Protein AF-A0A3D3JLW1-F1 (afdb_monomer)

Solvent-accessible surface area (backbone atoms only — not comparable to full-atom values): 7496 Å² total; per-residue (Å²): 138,84,84,80,80,82,80,83,79,79,79,77,78,74,77,75,88,73,83,72,81,76,58,65,74,82,53,28,62,94,91,49,46,60,59,39,38,61,70,62,49,41,71,78,53,67,90,48,49,81,45,74,49,92,92,42,66,29,37,40,38,34,83,48,55,86,48,44,47,26,37,38,40,31,26,52,82,57,18,30,77,46,75,49,75,44,66,58,61,86,88,60,61,95,71,79,88,50,71,66,58,50,48,55,51,50,51,51,48,41,60,74,76,64,61,74,87,127

Sequence (118 aa):
MTKKLCILITSMALVNIGGAEEPEILKGYGKTQWGQPLAEVQEILPGGKVEGQEGSPQVYLLEGSEPMVGAKCYFIYDQLFKVSVDFQLPNRPEDGPDPEGYRVIQEKINEKYFKTKE

Mean predicted aligned error: 12.7 Å

Structure (mmCIF, N/CA/C/O backbone):
data_AF-A0A3D3JLW1-F1
#
_entry.id   AF-A0A3D3JLW1-F1
#
loop_
_atom_site.group_PDB
_atom_site.id
_atom_site.type_symbol
_atom_site.label_atom_id
_atom_site.label_alt_id
_atom_site.label_comp_id
_atom_site.label_asym_id
_atom_site.label_entity_id
_atom_site.label_seq_id
_atom_site.pdbx_PDB_ins_code
_atom_site.Cartn_x
_atom_site.Cartn_y
_atom_site.Cartn_z
_atom_site.occupancy
_atom_site.B_iso_or_equiv
_atom_site.auth_seq_id
_atom_site.auth_comp_id
_atom_site.auth_asym_id
_atom_site.auth_atom_id
_atom_site.pdbx_PDB_model_num
ATOM 1 N N . MET A 1 1 ? -63.888 25.285 13.401 1.00 40.91 1 MET A N 1
ATOM 2 C CA . MET A 1 1 ? -62.535 25.584 12.878 1.00 40.91 1 MET A CA 1
ATOM 3 C C . MET A 1 1 ? -61.735 24.294 12.856 1.00 40.91 1 MET A C 1
ATOM 5 O O . MET A 1 1 ? -61.295 23.844 13.904 1.00 40.91 1 MET A O 1
ATOM 9 N N . THR A 1 2 ? -61.600 23.668 11.692 1.00 39.31 2 THR A N 1
ATOM 10 C CA . THR A 1 2 ? -60.924 22.372 11.546 1.00 39.31 2 THR A CA 1
ATOM 11 C C . THR A 1 2 ? -59.536 22.638 10.975 1.00 39.31 2 THR A C 1
ATOM 13 O O . THR A 1 2 ? -59.413 23.053 9.824 1.00 39.31 2 THR A O 1
ATOM 16 N N . LYS A 1 3 ? -58.490 22.486 11.793 1.00 40.44 3 LYS A N 1
ATOM 17 C CA . LYS A 1 3 ? -57.103 22.652 11.342 1.00 40.44 3 LYS A CA 1
ATOM 18 C C . LYS A 1 3 ? -56.758 21.470 10.432 1.00 40.44 3 LYS A C 1
ATOM 20 O O . LYS A 1 3 ? -56.664 20.343 10.904 1.00 40.44 3 LYS A O 1
ATOM 25 N N . LYS A 1 4 ? -56.625 21.716 9.126 1.00 46.50 4 LYS A N 1
ATOM 26 C CA . LYS A 1 4 ? -56.120 20.720 8.173 1.00 46.50 4 LYS A CA 1
ATOM 27 C C . LYS A 1 4 ? -54.616 20.567 8.393 1.00 46.50 4 LYS A C 1
ATOM 29 O O . LYS A 1 4 ? -53.863 21.515 8.195 1.00 46.50 4 LYS A O 1
ATOM 34 N N . LEU A 1 5 ? -54.206 19.383 8.835 1.00 46.38 5 LEU A N 1
ATOM 35 C CA . LEU A 1 5 ? -52.808 18.985 8.928 1.00 46.38 5 LEU A CA 1
ATOM 36 C C . LEU A 1 5 ? -52.343 18.585 7.518 1.00 46.38 5 LEU A C 1
ATOM 38 O O . LEU A 1 5 ? -52.700 17.516 7.030 1.00 46.38 5 LEU A O 1
ATOM 42 N N . CYS A 1 6 ? -51.604 19.460 6.836 1.00 36.78 6 CYS A N 1
ATOM 43 C CA . CYS A 1 6 ? -50.935 19.115 5.582 1.00 36.78 6 CYS A CA 1
ATOM 44 C C . CYS A 1 6 ? -49.647 18.355 5.910 1.00 36.78 6 CYS A C 1
ATOM 46 O O . CYS A 1 6 ? -48.659 18.960 6.321 1.00 36.78 6 CYS A O 1
ATOM 48 N N . ILE A 1 7 ? -49.663 17.033 5.748 1.00 45.75 7 ILE A N 1
ATOM 49 C CA . ILE A 1 7 ? -48.454 16.211 5.819 1.00 45.75 7 ILE A CA 1
ATOM 50 C C . ILE A 1 7 ? -47.788 16.286 4.442 1.00 45.75 7 ILE A C 1
ATOM 52 O O . ILE A 1 7 ? -48.266 15.696 3.475 1.00 45.75 7 ILE A O 1
ATOM 56 N N . LEU A 1 8 ? -46.710 17.061 4.348 1.00 33.84 8 LEU A N 1
ATOM 57 C CA . LEU A 1 8 ? -45.802 17.053 3.204 1.00 33.84 8 LEU A CA 1
ATOM 58 C C . LEU A 1 8 ? -45.011 15.741 3.247 1.00 33.84 8 LEU A C 1
ATOM 60 O O . LEU A 1 8 ? -44.085 15.590 4.039 1.00 33.84 8 LEU A O 1
ATOM 64 N N . ILE A 1 9 ? -45.411 14.771 2.426 1.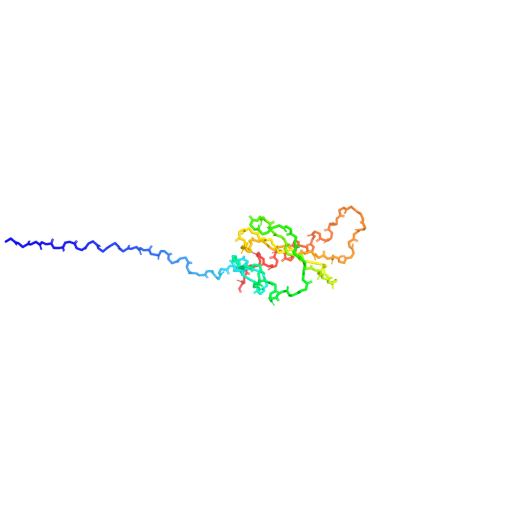00 51.56 9 ILE A N 1
ATOM 65 C CA . ILE A 1 9 ? -44.623 13.560 2.193 1.00 51.56 9 ILE A CA 1
ATOM 66 C C . ILE A 1 9 ? -43.588 13.920 1.132 1.00 51.56 9 ILE A C 1
ATOM 68 O O . ILE A 1 9 ? -43.863 13.882 -0.066 1.00 51.56 9 ILE A O 1
ATOM 72 N N . THR A 1 10 ? -42.402 14.322 1.576 1.00 38.69 10 THR A N 1
ATOM 73 C CA . THR A 1 10 ? -41.246 14.494 0.697 1.00 38.69 10 THR A CA 1
ATOM 74 C C . THR A 1 10 ? -40.764 13.102 0.300 1.00 38.69 10 THR A C 1
ATOM 76 O O . THR A 1 10 ? -39.973 12.476 1.000 1.00 38.69 10 THR A O 1
ATOM 79 N N . SER A 1 11 ? -41.289 12.570 -0.801 1.00 42.62 11 SER A N 1
ATOM 80 C CA . SER A 1 11 ? -40.773 11.353 -1.421 1.00 42.62 11 SER A CA 1
ATOM 81 C C . SER A 1 11 ? -39.397 11.658 -2.010 1.00 42.62 11 SER A C 1
ATOM 83 O O . SER A 1 11 ? -39.275 12.122 -3.143 1.00 42.62 11 SER A O 1
ATOM 85 N N . MET A 1 12 ? -38.359 11.447 -1.203 1.00 41.19 12 MET A N 1
ATOM 86 C CA . MET A 1 12 ? -36.972 11.447 -1.643 1.00 41.19 12 MET A CA 1
ATOM 87 C C . MET A 1 12 ? -36.790 10.217 -2.533 1.00 41.19 12 MET A C 1
ATOM 89 O O . MET A 1 12 ? -36.651 9.095 -2.050 1.00 41.19 12 MET A O 1
ATOM 93 N N . ALA A 1 13 ? -36.891 10.420 -3.846 1.00 41.56 13 ALA A N 1
ATOM 94 C CA . ALA A 1 13 ? -36.574 9.399 -4.827 1.00 41.56 13 ALA A CA 1
ATOM 95 C C . ALA A 1 13 ? -35.069 9.112 -4.733 1.00 41.56 13 ALA A C 1
ATOM 97 O O . ALA A 1 13 ? -34.250 9.818 -5.317 1.00 41.56 13 ALA A O 1
ATOM 98 N N . LEU A 1 14 ? -34.707 8.095 -3.948 1.00 43.28 14 LEU A N 1
ATOM 99 C CA . LEU A 1 14 ? -33.412 7.437 -4.040 1.00 43.28 14 LEU A CA 1
ATOM 100 C C . LEU A 1 14 ? -33.338 6.841 -5.444 1.00 43.28 14 LEU A C 1
ATOM 102 O O . LEU A 1 14 ? -33.911 5.788 -5.721 1.00 43.28 14 LEU A O 1
ATOM 106 N N . VAL A 1 15 ? -32.691 7.572 -6.351 1.00 45.66 15 VAL A N 1
ATOM 107 C CA . VAL A 1 15 ? -32.254 7.028 -7.632 1.00 45.66 15 VAL A CA 1
ATOM 108 C C . VAL A 1 15 ? -31.349 5.862 -7.276 1.00 45.66 15 VAL A C 1
ATOM 110 O O . VAL A 1 15 ? -30.257 6.040 -6.742 1.00 45.66 15 VAL A O 1
ATOM 113 N N . ASN A 1 16 ? -31.875 4.663 -7.482 1.00 41.38 16 ASN A N 1
ATOM 114 C CA . ASN A 1 16 ? -31.197 3.416 -7.211 1.00 41.38 16 ASN A CA 1
ATOM 115 C C . ASN A 1 16 ? -30.073 3.298 -8.252 1.00 41.38 16 ASN A C 1
ATOM 117 O O . ASN A 1 16 ? -30.273 2.741 -9.329 1.00 41.38 16 ASN A O 1
ATOM 121 N N . ILE A 1 17 ? -28.898 3.865 -7.959 1.00 46.91 17 ILE A N 1
ATOM 122 C CA . ILE A 1 17 ? -27.639 3.560 -8.658 1.00 46.91 17 ILE A CA 1
ATOM 123 C C . ILE A 1 17 ? -27.201 2.164 -8.178 1.00 46.91 17 ILE A C 1
ATOM 125 O O . ILE A 1 17 ? -26.156 1.980 -7.571 1.00 46.91 17 ILE A O 1
ATOM 129 N N . GLY A 1 18 ? -28.082 1.180 -8.332 1.00 44.06 18 GLY A N 1
ATOM 130 C CA . GLY A 1 18 ? -27.873 -0.198 -7.924 1.00 44.06 18 GLY A CA 1
ATOM 131 C C . GLY A 1 18 ? -27.732 -1.040 -9.176 1.00 44.06 18 GLY A C 1
ATOM 132 O O . GLY A 1 18 ? -28.700 -1.197 -9.917 1.00 44.06 18 GLY A O 1
ATOM 133 N N . GLY A 1 19 ? -26.533 -1.566 -9.420 1.00 39.00 19 GLY A N 1
ATOM 134 C CA . GLY A 1 19 ? -26.333 -2.550 -10.484 1.00 39.00 19 GLY A CA 1
ATOM 135 C C . GLY A 1 19 ? -24.883 -2.903 -10.799 1.00 39.00 19 GLY A C 1
ATOM 136 O O . GLY A 1 19 ? -24.638 -4.003 -11.280 1.00 39.00 19 GLY A O 1
ATOM 137 N N . ALA A 1 20 ? -23.921 -2.028 -10.505 1.00 45.00 20 ALA A N 1
ATOM 138 C CA . ALA A 1 20 ? -22.509 -2.393 -10.556 1.00 45.00 20 ALA A CA 1
ATOM 139 C C . ALA A 1 20 ? -22.049 -2.757 -9.141 1.00 45.00 20 ALA A C 1
ATOM 141 O O . ALA A 1 20 ? -22.226 -1.958 -8.222 1.00 45.00 20 ALA A O 1
ATOM 142 N N . GLU A 1 21 ? -21.486 -3.956 -8.953 1.00 50.62 21 GLU A N 1
ATOM 143 C CA . GLU A 1 21 ? -20.702 -4.245 -7.749 1.00 50.62 21 GLU A CA 1
ATOM 144 C C . GLU A 1 21 ? -19.664 -3.128 -7.604 1.00 50.62 21 GLU A C 1
ATOM 146 O O . GLU A 1 21 ? -18.895 -2.879 -8.536 1.00 50.62 21 GLU A O 1
ATOM 151 N N . GLU A 1 22 ? -19.677 -2.416 -6.472 1.00 51.19 22 GLU A N 1
ATOM 152 C CA . GLU A 1 22 ? -18.654 -1.407 -6.205 1.00 51.19 22 GLU A CA 1
ATOM 153 C C . GLU A 1 22 ? -17.275 -2.055 -6.388 1.00 51.19 22 GLU A C 1
ATOM 155 O O . GLU A 1 22 ? -17.036 -3.114 -5.788 1.00 51.19 22 GLU A O 1
ATOM 160 N N . PRO A 1 23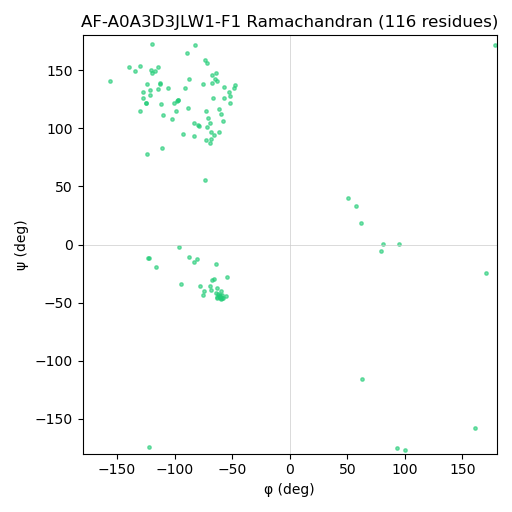 ? -16.381 -1.461 -7.205 1.00 49.25 23 PRO A N 1
ATOM 161 C CA . PRO A 1 23 ? -15.046 -1.997 -7.417 1.00 49.25 23 PRO A CA 1
ATOM 162 C C . PRO A 1 23 ? -14.388 -2.321 -6.076 1.00 49.25 23 PRO A C 1
ATOM 164 O O . PRO A 1 23 ? -14.431 -1.498 -5.166 1.00 49.25 23 PRO A O 1
ATOM 167 N N . GLU A 1 24 ? -13.752 -3.487 -5.935 1.00 61.28 24 GLU A N 1
ATOM 168 C CA . GLU A 1 24 ? -13.130 -3.901 -4.662 1.00 61.28 24 GLU A CA 1
ATOM 169 C C . GLU A 1 24 ? -12.135 -2.860 -4.121 1.00 61.28 24 GLU A C 1
ATOM 171 O O . GLU A 1 24 ? -11.989 -2.707 -2.911 1.00 61.28 24 GLU A O 1
ATOM 176 N N . ILE A 1 25 ? -11.519 -2.075 -5.015 1.00 57.56 25 ILE A N 1
ATOM 177 C CA . ILE A 1 25 ? -10.645 -0.952 -4.663 1.00 57.56 25 ILE A CA 1
ATOM 178 C C . ILE A 1 25 ? -11.362 0.177 -3.915 1.00 57.56 25 ILE A C 1
ATOM 180 O O . ILE A 1 25 ? -10.683 0.995 -3.323 1.00 57.56 25 ILE A O 1
ATOM 184 N N . LEU A 1 26 ? -12.692 0.266 -3.924 1.00 53.59 26 LEU A N 1
ATOM 185 C CA . LEU A 1 26 ? -13.446 1.210 -3.088 1.00 53.59 26 LEU A CA 1
ATOM 186 C C . LEU A 1 26 ? -13.663 0.679 -1.667 1.00 53.59 26 LEU A C 1
ATOM 188 O O . LEU A 1 26 ? -13.999 1.454 -0.778 1.00 53.59 26 LEU A O 1
ATOM 192 N N . LYS A 1 27 ? -13.441 -0.620 -1.442 1.00 72.44 27 LYS A N 1
ATOM 193 C CA . LYS A 1 27 ? -13.592 -1.267 -0.133 1.00 72.44 27 LYS A CA 1
ATOM 194 C C . LYS A 1 27 ? -12.268 -1.336 0.624 1.00 72.44 27 LYS A C 1
ATOM 196 O O . LYS A 1 27 ? -12.275 -1.206 1.843 1.00 72.44 27 LYS A O 1
ATOM 201 N N . GLY A 1 28 ? -11.144 -1.500 -0.077 1.00 74.56 28 GLY A N 1
ATOM 202 C CA . GLY A 1 28 ? -9.812 -1.573 0.527 1.00 74.56 28 GLY A CA 1
ATOM 203 C C . GLY A 1 28 ? -8.762 -2.214 -0.383 1.00 74.56 28 GLY A C 1
ATOM 204 O O . GLY A 1 28 ? -8.928 -2.270 -1.604 1.00 74.56 28 GLY A O 1
ATOM 205 N N . TYR A 1 29 ? -7.677 -2.725 0.210 1.00 77.75 29 TYR A N 1
ATOM 206 C CA . TYR A 1 29 ? -6.653 -3.507 -0.490 1.00 77.75 29 TYR A CA 1
ATOM 207 C C . TYR A 1 29 ? -6.448 -4.876 0.175 1.00 77.75 29 TYR A C 1
ATOM 209 O O . TYR A 1 29 ? -6.071 -4.982 1.341 1.00 77.75 29 TYR A O 1
ATOM 217 N N . GLY A 1 30 ? -6.641 -5.959 -0.583 1.00 79.19 30 GLY A N 1
ATOM 218 C CA . GLY A 1 30 ? -6.496 -7.316 -0.055 1.00 79.19 30 GLY A CA 1
ATOM 219 C C . GLY A 1 30 ? -7.520 -7.594 1.048 1.00 79.19 30 GLY A C 1
ATOM 220 O O . GLY A 1 30 ? -8.716 -7.622 0.780 1.00 79.19 30 GLY A O 1
ATOM 221 N N . LYS A 1 31 ? -7.045 -7.817 2.279 1.00 83.62 31 LYS A N 1
ATOM 222 C CA . LYS A 1 31 ? -7.896 -8.050 3.461 1.00 83.62 31 LYS A CA 1
ATOM 223 C C . LYS A 1 31 ? -8.157 -6.787 4.294 1.00 83.62 31 LYS A C 1
ATOM 225 O O . LYS A 1 31 ? -8.858 -6.885 5.294 1.00 83.62 31 LYS A O 1
ATOM 230 N N . THR A 1 32 ? -7.583 -5.640 3.925 1.00 86.88 32 THR A N 1
ATOM 231 C CA . THR A 1 32 ? -7.774 -4.376 4.654 1.00 86.88 32 THR A CA 1
ATOM 232 C C . THR A 1 32 ? -8.980 -3.606 4.130 1.00 86.88 32 THR A C 1
ATOM 234 O O . THR A 1 32 ? -9.473 -3.880 3.032 1.00 86.88 32 THR A O 1
ATOM 237 N N . GLN A 1 33 ? -9.428 -2.616 4.901 1.00 90.25 33 GLN A N 1
ATOM 238 C CA . GLN A 1 33 ? -10.473 -1.671 4.509 1.00 90.25 33 GLN A CA 1
ATOM 239 C C . GLN A 1 33 ? -9.957 -0.226 4.533 1.00 90.25 33 GLN A C 1
ATOM 241 O O . GLN A 1 33 ? -9.067 0.110 5.314 1.00 90.25 33 GLN A O 1
ATOM 246 N N . TRP A 1 34 ? -10.491 0.654 3.681 1.00 91.62 34 TRP A N 1
ATOM 247 C CA . TRP A 1 34 ? -10.174 2.085 3.790 1.00 91.62 34 TRP A CA 1
ATOM 248 C C . TRP A 1 34 ? -10.762 2.681 5.064 1.00 91.62 34 TRP A C 1
ATOM 250 O O . TRP A 1 34 ? -11.835 2.285 5.509 1.00 91.62 34 TRP A O 1
ATOM 260 N N . GLY A 1 35 ? -10.058 3.643 5.655 1.00 91.12 35 GLY A N 1
ATOM 261 C CA . GLY A 1 35 ? -10.428 4.223 6.944 1.00 91.12 35 GLY A CA 1
ATOM 262 C C . GLY A 1 35 ? -10.047 3.362 8.149 1.00 91.12 35 GLY A C 1
ATOM 263 O O . GLY A 1 35 ? -10.195 3.822 9.276 1.00 91.12 35 GLY A O 1
ATOM 264 N N . GLN A 1 36 ? -9.541 2.145 7.928 1.00 94.25 36 GLN A N 1
ATOM 265 C CA . GLN A 1 36 ? -9.148 1.236 8.997 1.00 94.25 36 GLN A CA 1
ATOM 266 C C . GLN A 1 36 ? -7.930 1.776 9.772 1.00 94.25 36 GLN A C 1
ATOM 268 O O . GLN A 1 36 ? -7.001 2.292 9.131 1.00 94.25 36 GLN A O 1
ATOM 273 N N . PRO A 1 37 ? -7.910 1.663 11.115 1.00 94.94 37 PRO A N 1
ATOM 274 C CA . PRO A 1 37 ? -6.808 2.159 11.932 1.00 94.94 37 PRO A CA 1
ATOM 275 C C . PRO A 1 37 ? -5.541 1.319 11.804 1.00 94.94 37 PRO A C 1
ATOM 277 O O . PRO A 1 37 ? -5.587 0.130 11.473 1.00 94.94 37 PRO A O 1
ATOM 280 N N . LEU A 1 38 ? -4.390 1.937 12.088 1.00 93.12 38 LEU A N 1
ATOM 281 C CA . LEU A 1 38 ? -3.074 1.306 11.967 1.00 93.12 38 LEU A CA 1
ATOM 282 C C . LEU A 1 38 ? -2.992 0.006 12.768 1.00 93.12 38 LEU A C 1
ATOM 284 O O . LEU A 1 38 ? -2.506 -0.995 12.245 1.00 93.12 38 LEU A O 1
ATOM 288 N N . ALA A 1 39 ? -3.492 0.013 14.004 1.00 94.88 39 ALA A N 1
ATOM 289 C CA . ALA A 1 39 ? -3.447 -1.149 14.886 1.00 94.88 39 ALA A CA 1
ATOM 290 C C . ALA A 1 39 ? -4.138 -2.374 14.265 1.00 94.88 39 ALA A C 1
ATOM 292 O O . ALA A 1 39 ? -3.560 -3.456 14.224 1.00 94.88 39 ALA A O 1
ATOM 293 N N . GLU A 1 40 ? -5.331 -2.202 13.695 1.00 95.44 40 GLU A N 1
ATOM 294 C CA . GLU A 1 40 ? -6.040 -3.310 13.049 1.00 95.44 40 GLU A CA 1
ATOM 295 C C . GLU A 1 40 ? -5.347 -3.764 11.756 1.00 95.44 40 GLU A C 1
ATOM 297 O O . GLU A 1 40 ? -5.292 -4.956 11.453 1.00 95.44 40 GLU A O 1
ATOM 302 N N . VAL A 1 41 ? -4.757 -2.835 10.993 1.00 92.62 41 VAL A N 1
ATOM 303 C CA . VAL A 1 41 ? -3.962 -3.205 9.811 1.00 92.62 41 VAL A CA 1
ATOM 304 C C . VAL A 1 41 ? -2.742 -4.045 10.210 1.00 92.62 41 VAL A C 1
ATOM 306 O O . VAL A 1 41 ? -2.415 -4.996 9.502 1.00 92.62 41 VAL A O 1
ATOM 309 N N . GLN A 1 42 ? -2.099 -3.749 11.343 1.00 93.56 42 GLN A N 1
ATOM 310 C CA . GLN A 1 42 ? -0.966 -4.522 11.870 1.00 93.56 42 GLN A CA 1
ATOM 311 C C . GLN A 1 42 ? -1.360 -5.933 12.327 1.00 93.56 42 GLN A C 1
ATOM 313 O O . GLN A 1 42 ? -0.550 -6.853 12.223 1.00 93.56 42 GLN A O 1
ATOM 318 N N . GLU A 1 43 ? -2.592 -6.128 12.799 1.00 92.38 43 GLU A N 1
ATOM 319 C CA . GLU A 1 43 ? -3.119 -7.461 13.116 1.00 92.38 43 GLU A CA 1
ATOM 320 C C . GLU A 1 43 ? -3.331 -8.302 11.850 1.00 92.38 43 GLU A C 1
ATOM 322 O O . GLU A 1 43 ? -3.036 -9.499 11.830 1.00 92.38 43 GLU A O 1
ATOM 327 N N . ILE A 1 44 ? -3.814 -7.675 10.772 1.00 89.25 44 ILE A N 1
ATOM 328 C CA . ILE A 1 44 ? -4.058 -8.342 9.485 1.00 89.25 44 ILE A CA 1
ATOM 329 C C . ILE A 1 44 ? -2.743 -8.632 8.749 1.00 89.25 44 ILE A C 1
ATOM 331 O O . ILE A 1 44 ? -2.604 -9.684 8.118 1.00 89.25 44 ILE A O 1
ATOM 335 N N . LEU A 1 45 ? -1.799 -7.691 8.801 1.00 87.75 45 LEU A N 1
ATOM 336 C CA . LEU A 1 45 ? -0.515 -7.723 8.103 1.00 87.75 45 LEU A CA 1
ATOM 337 C C . LEU A 1 45 ? 0.630 -7.576 9.119 1.00 87.75 45 LEU A C 1
ATOM 339 O O . LEU A 1 45 ? 1.194 -6.491 9.248 1.00 87.75 45 LEU A O 1
ATOM 343 N N . PRO A 1 46 ? 0.987 -8.640 9.856 1.00 88.38 46 PRO A N 1
ATOM 344 C CA . PRO A 1 46 ? 2.006 -8.553 10.895 1.00 88.38 46 PRO A CA 1
ATOM 345 C C . PRO A 1 46 ? 3.423 -8.431 10.317 1.00 88.38 46 PRO A C 1
ATOM 347 O O . PRO A 1 46 ? 3.705 -8.869 9.203 1.00 88.38 46 PRO A O 1
ATOM 350 N N . GLY A 1 47 ? 4.351 -7.908 11.126 1.00 88.38 47 GLY A N 1
ATOM 351 C CA . GLY A 1 47 ? 5.796 -7.948 10.845 1.00 88.38 47 GLY A CA 1
ATOM 352 C C . GLY A 1 47 ? 6.386 -6.715 10.153 1.00 88.38 47 GLY A C 1
ATOM 353 O O . GLY A 1 47 ? 7.588 -6.681 9.909 1.00 88.38 47 GLY A O 1
ATOM 354 N N . GLY A 1 48 ? 5.580 -5.695 9.867 1.00 89.44 48 GLY A N 1
ATOM 355 C CA . GLY A 1 48 ? 6.058 -4.422 9.331 1.00 89.44 48 GLY A CA 1
ATOM 356 C C . GLY A 1 48 ? 6.602 -3.441 10.377 1.00 89.44 48 GLY A C 1
ATOM 357 O O . GLY A 1 48 ? 6.444 -3.620 11.588 1.00 89.44 48 GLY A O 1
ATOM 358 N N . LYS A 1 49 ? 7.196 -2.348 9.893 1.00 95.50 49 LYS A N 1
ATOM 359 C CA . LYS A 1 49 ? 7.733 -1.229 10.682 1.00 95.50 49 LYS A CA 1
ATOM 360 C C . LYS A 1 49 ? 6.910 0.034 10.442 1.00 95.50 49 LYS A C 1
ATOM 362 O O . LYS A 1 49 ? 6.559 0.340 9.308 1.00 95.50 49 LYS A O 1
ATOM 367 N N . VAL A 1 50 ? 6.637 0.798 11.497 1.00 94.94 50 VAL A N 1
ATOM 368 C CA . VAL A 1 50 ? 5.982 2.111 11.384 1.00 94.94 50 VAL A CA 1
ATOM 369 C C . VAL A 1 50 ? 7.033 3.209 11.242 1.00 94.94 50 VAL A C 1
ATOM 371 O O . VAL A 1 50 ? 8.011 3.246 11.990 1.00 94.94 50 VAL A O 1
ATOM 374 N N . GLU A 1 51 ? 6.807 4.123 10.307 1.00 95.06 51 GLU A N 1
ATOM 375 C CA . GLU A 1 51 ? 7.535 5.380 10.156 1.00 95.06 51 GLU A CA 1
ATOM 376 C C . GLU A 1 51 ? 6.580 6.574 10.284 1.00 95.06 51 GLU A C 1
ATOM 378 O O . GLU A 1 51 ? 5.408 6.497 9.909 1.00 95.06 51 GLU A O 1
ATOM 383 N N . GLY A 1 52 ? 7.092 7.687 10.817 1.00 88.50 52 GLY A N 1
ATOM 384 C CA . GLY A 1 52 ? 6.304 8.875 11.162 1.00 88.50 52 GLY A CA 1
ATOM 385 C C . GLY A 1 52 ? 5.972 8.963 12.653 1.00 88.50 52 GLY A C 1
ATOM 386 O O . GLY A 1 52 ? 6.426 8.149 13.458 1.00 88.50 52 GLY A O 1
ATOM 387 N N . GLN A 1 53 ? 5.205 9.986 13.028 1.00 82.12 53 GLN A N 1
ATOM 388 C CA . GLN A 1 53 ? 4.778 10.226 14.410 1.00 82.12 53 GLN A CA 1
ATOM 389 C C . GLN A 1 53 ? 3.256 10.139 14.531 1.00 82.12 53 GLN A C 1
ATOM 391 O O . GLN A 1 53 ? 2.532 10.481 13.595 1.00 82.12 53 GLN A O 1
ATOM 396 N N . GLU A 1 54 ? 2.772 9.711 15.693 1.00 74.12 54 GLU A N 1
ATOM 397 C CA . GLU A 1 54 ? 1.343 9.698 16.009 1.00 74.12 54 GLU A CA 1
ATOM 398 C C . GLU A 1 54 ? 0.745 11.111 15.870 1.00 74.12 54 GLU A C 1
ATOM 400 O O . GLU A 1 54 ? 1.357 12.101 16.275 1.00 74.12 54 GLU A O 1
ATOM 405 N N . GLY A 1 55 ? -0.424 11.222 15.233 1.00 72.69 55 GLY A N 1
ATOM 406 C CA . GLY A 1 55 ? -1.048 12.515 14.916 1.00 72.69 55 GLY A CA 1
ATOM 407 C C . GLY A 1 55 ? -0.505 13.217 13.661 1.00 72.69 55 GLY A C 1
ATOM 408 O O . GLY A 1 55 ? -0.994 14.288 13.304 1.00 72.69 55 GLY A O 1
ATOM 409 N N . SER A 1 56 ? 0.461 12.618 12.958 1.00 84.69 56 SER A N 1
ATOM 410 C CA . SER A 1 56 ? 0.957 13.056 11.644 1.00 84.69 56 SER A CA 1
ATOM 411 C C . SER A 1 56 ? 0.737 11.961 10.586 1.00 84.69 56 SER A C 1
ATOM 413 O O . SER A 1 56 ? 0.302 10.864 10.941 1.00 84.69 56 SER A O 1
ATOM 415 N N . PRO A 1 57 ? 0.990 12.211 9.285 1.00 89.62 57 PRO A N 1
ATOM 416 C CA . PRO A 1 57 ? 0.980 11.139 8.297 1.00 89.62 57 PRO A CA 1
ATOM 417 C C . PRO A 1 57 ? 1.978 10.032 8.670 1.00 89.62 57 PRO A C 1
ATOM 419 O O . PRO A 1 57 ? 3.164 10.302 8.868 1.00 89.62 57 PRO A O 1
ATOM 422 N N . GLN A 1 58 ? 1.497 8.793 8.746 1.00 95.38 58 GLN A N 1
ATOM 423 C CA . GLN A 1 58 ? 2.298 7.614 9.080 1.00 95.38 58 GLN A CA 1
ATOM 424 C C . GLN A 1 58 ? 2.368 6.657 7.893 1.00 95.38 58 GLN A C 1
ATOM 426 O O . GLN A 1 58 ? 1.461 6.596 7.058 1.00 95.38 58 GLN A O 1
ATOM 431 N N . VAL A 1 59 ? 3.450 5.887 7.831 1.00 95.25 59 VAL A N 1
ATOM 432 C CA . VAL A 1 59 ? 3.627 4.824 6.841 1.00 95.25 59 VAL A CA 1
ATOM 433 C C . VAL A 1 59 ? 3.975 3.533 7.562 1.00 95.25 59 VAL A C 1
ATOM 435 O O . VAL A 1 59 ? 4.929 3.485 8.331 1.00 95.25 59 VAL A O 1
ATOM 438 N N . TYR A 1 60 ? 3.213 2.479 7.300 1.00 94.44 60 TYR A N 1
ATOM 439 C CA . TYR A 1 60 ? 3.528 1.127 7.737 1.00 94.44 60 TYR A CA 1
ATOM 440 C C . TYR A 1 60 ? 4.172 0.357 6.585 1.00 94.44 60 TYR A C 1
ATOM 442 O O . TYR A 1 60 ? 3.550 0.149 5.539 1.00 94.44 60 TYR A O 1
ATOM 450 N N . LEU A 1 61 ? 5.438 -0.004 6.766 1.00 93.94 61 LEU A N 1
ATOM 451 C CA . LEU A 1 61 ? 6.294 -0.658 5.785 1.00 93.94 61 LEU A CA 1
ATOM 452 C C . LEU A 1 61 ? 6.306 -2.163 6.025 1.00 93.94 61 LEU A C 1
ATOM 454 O O . LEU A 1 61 ? 6.658 -2.612 7.113 1.00 93.94 61 LEU A O 1
ATOM 458 N N . LEU A 1 62 ? 5.956 -2.929 5.001 1.00 90.06 62 LEU A N 1
ATOM 459 C CA . LEU A 1 62 ? 5.993 -4.383 4.987 1.00 90.06 62 LEU A CA 1
ATOM 460 C C . LEU A 1 62 ? 7.083 -4.828 4.020 1.00 90.06 62 LEU A C 1
ATOM 462 O O . LEU A 1 62 ? 7.018 -4.519 2.829 1.00 90.06 62 LEU A O 1
ATOM 466 N N . GLU A 1 63 ? 8.055 -5.567 4.539 1.00 87.88 63 GLU A N 1
ATOM 467 C CA . GLU A 1 63 ? 9.042 -6.260 3.717 1.00 87.88 63 GLU A CA 1
ATOM 468 C C . GLU A 1 63 ? 8.393 -7.492 3.086 1.00 87.88 63 GLU A C 1
ATOM 470 O O . GLU A 1 63 ? 7.614 -8.205 3.725 1.00 87.88 63 GLU A O 1
ATOM 475 N N . GLY A 1 64 ? 8.700 -7.727 1.817 1.00 80.88 64 GLY A N 1
ATOM 476 C CA . GLY A 1 64 ? 8.221 -8.883 1.078 1.00 80.88 64 GLY A CA 1
ATOM 477 C C . GLY A 1 64 ? 9.361 -9.728 0.524 1.00 80.88 64 GLY A C 1
ATOM 478 O O . GLY A 1 64 ? 10.541 -9.497 0.777 1.00 80.88 64 GLY A O 1
ATOM 479 N N . SER A 1 65 ? 8.988 -10.730 -0.259 1.00 73.44 65 SER A N 1
ATOM 480 C CA . SER A 1 65 ? 9.904 -11.573 -1.022 1.00 73.44 65 SER A CA 1
ATOM 481 C C . SER A 1 65 ? 9.418 -11.655 -2.463 1.00 73.44 65 SER A C 1
ATOM 483 O O . SER A 1 65 ? 8.218 -11.541 -2.719 1.00 73.44 65 SER A O 1
ATOM 485 N N . GLU A 1 66 ? 10.327 -11.890 -3.407 1.00 72.06 66 GLU A N 1
ATOM 486 C CA . GLU A 1 66 ? 9.982 -11.942 -4.829 1.00 72.06 66 GLU A CA 1
ATOM 487 C C . GLU A 1 66 ? 8.736 -12.812 -5.119 1.00 72.06 66 GLU A C 1
ATOM 489 O O . GLU A 1 66 ? 8.592 -13.901 -4.556 1.00 72.06 66 GLU A O 1
ATOM 494 N N . PRO A 1 67 ? 7.819 -12.349 -5.992 1.00 67.81 67 PRO A N 1
ATOM 495 C CA . PRO A 1 67 ? 7.912 -11.128 -6.797 1.00 67.81 67 PRO A CA 1
ATOM 496 C C . PRO A 1 67 ? 7.384 -9.864 -6.095 1.00 67.81 67 PRO A C 1
ATOM 498 O O . PRO A 1 67 ? 7.592 -8.774 -6.613 1.00 67.81 67 PRO A O 1
ATOM 501 N N . MET A 1 68 ? 6.697 -9.966 -4.951 1.00 75.81 68 MET A N 1
ATOM 502 C CA . MET A 1 68 ? 6.220 -8.803 -4.188 1.00 75.81 68 MET A CA 1
ATOM 503 C C . MET A 1 68 ? 7.265 -8.430 -3.136 1.00 75.81 68 MET A C 1
ATOM 505 O O . MET A 1 68 ? 7.276 -8.982 -2.042 1.00 75.81 68 MET A O 1
ATOM 509 N N . VAL A 1 69 ? 8.141 -7.485 -3.457 1.00 80.19 69 VAL A N 1
ATOM 510 C CA . VAL A 1 69 ? 9.285 -7.136 -2.600 1.00 80.19 69 VAL A CA 1
ATOM 511 C C . VAL A 1 69 ? 8.919 -6.213 -1.440 1.00 80.19 69 VAL A C 1
ATOM 513 O O . VAL A 1 69 ? 9.696 -6.088 -0.501 1.00 80.19 69 VAL A O 1
ATOM 516 N N . GLY A 1 70 ? 7.724 -5.620 -1.447 1.00 83.12 70 GLY A N 1
ATOM 517 C CA . GLY A 1 70 ? 7.215 -4.914 -0.276 1.00 83.12 70 GLY A CA 1
ATOM 518 C C . GLY A 1 70 ? 5.857 -4.257 -0.480 1.00 83.12 70 GLY A C 1
ATOM 519 O O . GLY A 1 70 ? 5.320 -4.196 -1.587 1.00 83.12 70 GLY A O 1
ATOM 520 N N . ALA A 1 71 ? 5.293 -3.755 0.614 1.00 87.94 71 ALA A N 1
ATOM 521 C CA . ALA A 1 71 ? 4.105 -2.912 0.600 1.00 87.94 71 ALA A CA 1
ATOM 522 C C . ALA A 1 71 ? 4.227 -1.762 1.602 1.00 87.94 71 ALA A C 1
ATOM 524 O O . ALA A 1 71 ? 4.912 -1.850 2.617 1.00 87.94 71 ALA A O 1
ATOM 525 N N . LYS A 1 72 ? 3.533 -0.666 1.311 1.00 92.19 72 LYS A N 1
ATOM 526 C CA . LYS A 1 72 ? 3.492 0.548 2.124 1.00 92.19 72 LYS A CA 1
ATOM 527 C C . LYS A 1 72 ? 2.040 0.935 2.330 1.00 92.19 72 LYS A C 1
ATOM 529 O O . LYS A 1 72 ? 1.346 1.269 1.367 1.00 92.19 72 LYS A O 1
ATOM 534 N N . CYS A 1 73 ? 1.587 0.889 3.574 1.00 93.00 73 CYS A N 1
ATOM 535 C CA . CYS A 1 73 ? 0.261 1.344 3.973 1.00 93.00 73 CYS A CA 1
ATOM 536 C C . CYS A 1 73 ? 0.383 2.762 4.533 1.00 93.00 73 CYS A C 1
ATOM 538 O O . CYS A 1 73 ? 1.167 2.996 5.449 1.00 93.00 73 CYS A O 1
ATOM 540 N N . TYR A 1 74 ? -0.353 3.713 3.968 1.00 93.50 74 TYR A N 1
ATOM 541 C CA . TYR A 1 74 ? -0.281 5.123 4.340 1.00 93.50 74 TYR A CA 1
ATOM 542 C C . TYR A 1 74 ? -1.506 5.523 5.153 1.00 93.50 74 TYR A C 1
ATOM 544 O O . TYR A 1 74 ? -2.642 5.234 4.761 1.00 93.50 74 TYR A O 1
ATOM 552 N N . PHE A 1 75 ? -1.258 6.250 6.239 1.00 93.62 75 PHE A N 1
ATOM 553 C CA . PHE A 1 75 ? -2.266 6.671 7.200 1.00 93.62 75 PHE A CA 1
ATOM 554 C C . PHE A 1 75 ? -2.251 8.188 7.371 1.00 93.62 75 PHE A C 1
ATOM 556 O O . PHE A 1 75 ? -1.187 8.802 7.458 1.00 93.62 75 PHE A O 1
ATOM 563 N N . ILE A 1 76 ? -3.436 8.790 7.437 1.00 92.00 76 ILE A N 1
ATOM 564 C CA . ILE A 1 76 ? -3.658 10.180 7.855 1.00 92.00 76 ILE A CA 1
ATOM 565 C C . ILE A 1 76 ? -4.721 10.135 8.949 1.00 92.00 76 ILE A C 1
ATOM 567 O O . ILE A 1 76 ? -5.736 9.478 8.761 1.00 92.00 76 ILE A O 1
ATOM 571 N N . TYR A 1 77 ? -4.488 10.803 10.084 1.00 91.00 77 TYR A N 1
ATOM 572 C CA . TYR A 1 77 ? -5.380 10.741 11.255 1.00 91.00 77 TYR A CA 1
ATOM 573 C C . TYR A 1 77 ? -5.726 9.304 11.688 1.00 91.00 77 TYR A C 1
ATOM 575 O O . TYR A 1 77 ? -6.873 9.025 12.017 1.00 91.00 77 TYR A O 1
ATOM 583 N N . ASP A 1 78 ? -4.739 8.400 11.651 1.00 93.50 78 ASP A N 1
ATOM 584 C CA . ASP A 1 78 ? -4.918 6.965 11.932 1.00 93.50 78 ASP A CA 1
ATOM 585 C C . ASP A 1 78 ? -5.948 6.277 11.015 1.00 93.50 78 ASP A C 1
ATOM 587 O O . ASP A 1 78 ? -6.671 5.380 11.418 1.00 93.50 78 ASP A O 1
ATOM 591 N N . GLN A 1 79 ? -6.054 6.710 9.757 1.00 93.19 79 GLN A N 1
ATOM 592 C CA . GLN A 1 79 ? -6.961 6.106 8.780 1.00 93.19 79 GLN A CA 1
ATOM 593 C C . GLN A 1 79 ? -6.200 5.683 7.530 1.00 93.19 79 GLN A C 1
ATOM 595 O O . GLN A 1 79 ? -5.570 6.515 6.866 1.00 93.19 79 GLN A O 1
ATOM 600 N N . LEU A 1 80 ? -6.274 4.391 7.191 1.00 93.19 80 LEU A N 1
ATOM 601 C CA . LEU A 1 80 ? -5.701 3.859 5.960 1.00 93.19 80 LEU A CA 1
ATOM 602 C C . LEU A 1 80 ? -6.372 4.516 4.751 1.00 93.19 80 LEU A C 1
ATOM 604 O O . LEU A 1 80 ? -7.561 4.316 4.509 1.00 93.19 80 LEU A O 1
ATOM 608 N N . PHE A 1 81 ? -5.605 5.255 3.954 1.00 90.25 81 PHE A N 1
ATOM 609 C CA . PHE A 1 81 ? -6.139 5.948 2.772 1.00 90.25 81 PHE A CA 1
ATOM 610 C C . PHE A 1 81 ? -5.441 5.548 1.469 1.00 90.25 81 PHE A C 1
ATOM 612 O O . PHE A 1 81 ? -5.893 5.910 0.383 1.00 90.25 81 PHE A O 1
ATOM 619 N N . LYS A 1 82 ? -4.316 4.830 1.559 1.00 90.06 82 LYS A N 1
ATOM 620 C CA 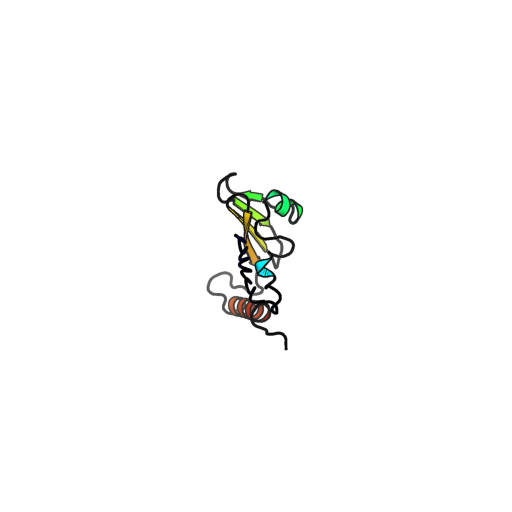. LYS A 1 82 ? -3.544 4.390 0.398 1.00 90.06 82 LYS A CA 1
ATOM 621 C C . LYS A 1 82 ? -2.704 3.165 0.741 1.00 90.06 82 LYS A C 1
ATOM 623 O O . LYS A 1 82 ? -2.071 3.112 1.792 1.00 90.06 82 LYS A O 1
ATOM 628 N N . VAL A 1 83 ? -2.621 2.235 -0.205 1.00 89.25 83 VAL A N 1
ATOM 629 C CA . VAL A 1 83 ? -1.617 1.166 -0.215 1.00 89.25 83 VAL A CA 1
ATOM 630 C C . VAL A 1 83 ? -0.804 1.264 -1.502 1.00 89.25 83 VAL A C 1
ATOM 632 O O . VAL A 1 83 ? -1.360 1.419 -2.588 1.00 89.25 83 VAL A O 1
ATOM 635 N N . SER A 1 84 ? 0.518 1.185 -1.382 1.00 88.88 84 SER A N 1
ATOM 636 C CA . SER A 1 84 ? 1.434 0.988 -2.508 1.00 88.88 84 SER A CA 1
ATOM 637 C C . SER A 1 84 ? 2.108 -0.364 -2.362 1.00 88.88 84 SER A C 1
ATOM 639 O O . SER A 1 84 ? 2.552 -0.702 -1.272 1.00 88.88 84 SER A O 1
ATOM 641 N N . VAL A 1 85 ? 2.166 -1.134 -3.444 1.00 83.88 85 VAL A N 1
ATOM 642 C CA . VAL A 1 85 ? 2.805 -2.452 -3.460 1.00 83.88 85 VAL A CA 1
ATOM 643 C C . VAL A 1 85 ? 3.900 -2.440 -4.505 1.00 83.88 85 VAL A C 1
ATOM 645 O O . VAL A 1 85 ? 3.657 -2.065 -5.652 1.00 83.88 85 VAL A O 1
ATOM 648 N N . ASP A 1 86 ? 5.086 -2.850 -4.082 1.00 80.94 86 ASP A N 1
ATOM 649 C CA . ASP A 1 86 ? 6.294 -2.858 -4.883 1.00 80.94 86 ASP A CA 1
ATOM 650 C C . ASP A 1 86 ? 6.526 -4.291 -5.390 1.00 80.94 86 ASP A C 1
ATOM 652 O O . ASP A 1 86 ? 6.618 -5.247 -4.613 1.00 80.94 86 ASP A O 1
ATOM 656 N N . PHE A 1 87 ? 6.594 -4.447 -6.714 1.00 78.38 87 PHE A N 1
ATOM 657 C CA . PHE A 1 87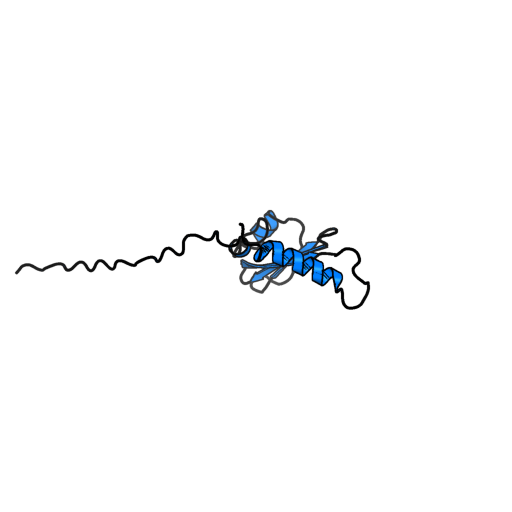 ? 6.871 -5.722 -7.374 1.00 78.38 87 PHE A CA 1
ATOM 658 C C . PHE A 1 87 ? 8.226 -5.680 -8.077 1.00 78.38 87 PHE A C 1
ATOM 660 O O . PHE A 1 87 ? 8.543 -4.713 -8.769 1.00 78.38 87 PHE A O 1
ATOM 667 N N . GLN A 1 88 ? 8.985 -6.764 -7.958 1.00 76.19 88 GLN A N 1
ATOM 668 C CA . GLN A 1 88 ? 10.138 -7.039 -8.801 1.00 76.19 88 GLN A CA 1
ATOM 669 C C . GLN A 1 88 ? 9.658 -7.799 -10.040 1.00 76.19 88 GLN A C 1
ATOM 671 O O . GLN A 1 88 ? 9.108 -8.898 -9.937 1.00 76.19 88 GLN A O 1
ATOM 676 N N . LEU A 1 89 ? 9.832 -7.196 -11.216 1.00 75.31 89 LEU A N 1
ATOM 677 C CA . LEU A 1 89 ? 9.457 -7.813 -12.487 1.00 75.31 89 LEU A CA 1
ATOM 678 C C . LEU A 1 89 ? 10.607 -8.679 -13.030 1.00 75.31 89 LEU A C 1
ATOM 680 O O . LEU A 1 89 ? 11.774 -8.296 -12.896 1.00 75.31 89 LEU A O 1
AT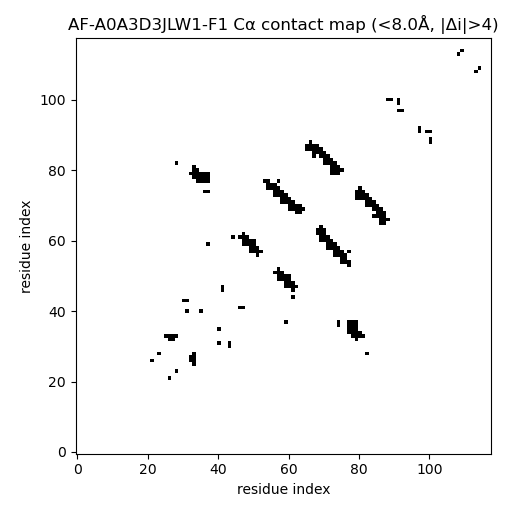OM 684 N N . PRO A 1 90 ? 10.304 -9.838 -13.644 1.00 70.88 90 PRO A N 1
ATOM 685 C CA . PRO A 1 90 ? 11.320 -10.664 -14.284 1.00 70.88 90 PRO A CA 1
ATOM 686 C C . PRO A 1 90 ? 11.942 -9.919 -15.471 1.00 70.88 90 PRO A C 1
ATOM 688 O O . PRO A 1 90 ? 11.239 -9.235 -16.209 1.00 70.88 90 PRO A O 1
ATOM 691 N N . ASN A 1 91 ? 13.250 -10.091 -15.676 1.00 74.31 91 ASN A N 1
ATOM 692 C CA . ASN A 1 91 ? 14.021 -9.479 -16.772 1.00 74.31 91 ASN A CA 1
ATOM 693 C C . ASN A 1 91 ? 14.072 -7.941 -16.772 1.00 74.31 91 ASN A C 1
ATOM 695 O O . ASN A 1 91 ? 14.419 -7.347 -17.793 1.00 74.31 91 ASN A O 1
ATOM 699 N N . ARG A 1 92 ? 13.770 -7.300 -15.636 1.00 75.94 92 ARG A N 1
ATOM 700 C CA . ARG A 1 92 ? 13.999 -5.866 -15.444 1.00 75.94 92 ARG A CA 1
ATOM 701 C C . ARG A 1 92 ? 15.469 -5.528 -15.775 1.00 75.94 92 ARG A C 1
ATOM 703 O O . ARG A 1 92 ? 16.359 -6.190 -15.235 1.00 75.94 92 ARG A O 1
ATOM 710 N N . PRO A 1 93 ? 15.744 -4.498 -16.594 1.00 80.62 93 PRO A N 1
ATOM 711 C CA . PRO A 1 93 ? 17.103 -4.011 -16.788 1.00 80.62 93 PRO A CA 1
ATOM 712 C C . PRO A 1 93 ? 17.667 -3.444 -15.474 1.00 80.62 93 PRO A C 1
ATOM 714 O O . PRO A 1 93 ? 16.925 -2.896 -14.654 1.00 80.62 93 PRO A O 1
ATOM 717 N N . GLU A 1 94 ? 18.981 -3.578 -15.265 1.00 82.25 94 GLU A N 1
ATOM 718 C CA . GLU A 1 94 ? 19.656 -3.004 -14.088 1.00 82.25 94 GLU A CA 1
ATOM 719 C C . GLU A 1 94 ? 19.467 -1.481 -14.039 1.00 82.25 94 GLU A C 1
ATOM 721 O O . GLU A 1 94 ? 19.083 -0.953 -12.995 1.00 82.25 94 GLU A O 1
ATOM 726 N N . ASP A 1 95 ? 19.607 -0.821 -15.196 1.00 79.50 95 ASP A N 1
ATOM 727 C CA . ASP A 1 95 ? 19.430 0.618 -15.379 1.00 79.50 95 ASP A CA 1
ATOM 728 C C . ASP A 1 95 ? 18.583 0.947 -16.621 1.00 79.50 95 ASP A C 1
ATOM 730 O O . ASP A 1 95 ? 18.639 0.266 -17.647 1.00 79.50 95 ASP A O 1
ATOM 734 N N . GLY A 1 96 ? 17.854 2.066 -16.556 1.00 82.38 96 GLY A N 1
ATOM 735 C CA . GLY A 1 96 ? 17.117 2.634 -17.688 1.00 82.38 96 GLY A CA 1
ATOM 736 C C . GLY A 1 96 ? 15.647 2.196 -17.801 1.00 82.38 96 GLY A C 1
ATOM 737 O O . GLY A 1 96 ? 15.106 1.559 -16.897 1.00 82.38 96 GLY A O 1
ATOM 738 N N . PRO A 1 97 ? 14.954 2.611 -18.879 1.00 84.00 97 PRO A N 1
ATOM 739 C CA . PRO A 1 97 ? 13.542 2.295 -19.089 1.00 84.00 97 PRO A CA 1
ATOM 740 C C . PRO A 1 97 ? 13.286 0.789 -19.235 1.00 84.00 97 PRO A C 1
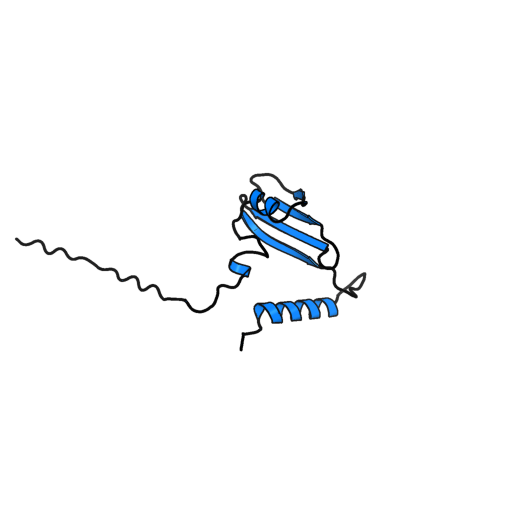ATOM 742 O O . PRO A 1 97 ? 14.022 0.104 -19.940 1.00 84.00 97 PRO A O 1
ATOM 745 N N . ASP A 1 98 ? 12.187 0.307 -18.650 1.00 84.75 98 ASP A N 1
ATOM 746 C CA . ASP A 1 98 ? 11.728 -1.085 -18.749 1.00 84.75 98 ASP A CA 1
ATOM 747 C C . ASP A 1 98 ? 10.424 -1.177 -19.574 1.00 84.75 98 ASP A C 1
ATOM 749 O O . ASP A 1 98 ? 9.320 -1.153 -19.014 1.00 8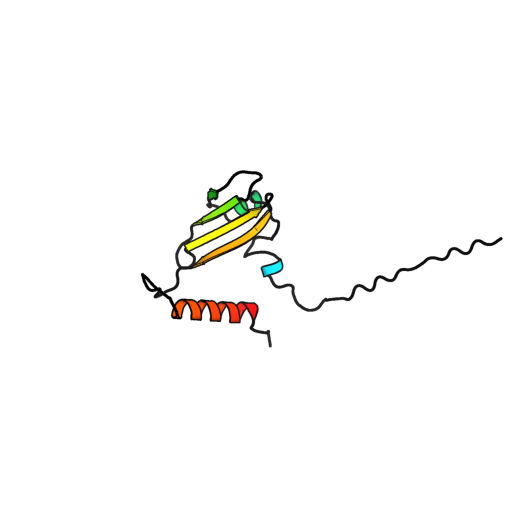4.75 98 ASP A O 1
ATOM 753 N N . PRO A 1 99 ? 10.511 -1.218 -20.919 1.00 85.31 99 PRO A N 1
ATOM 754 C CA . PRO A 1 99 ? 9.329 -1.272 -21.778 1.00 85.31 99 PRO A CA 1
ATOM 755 C C . PRO A 1 99 ? 8.534 -2.573 -21.611 1.00 85.31 99 PRO A C 1
ATOM 757 O O . PRO A 1 99 ? 7.313 -2.564 -21.770 1.00 85.31 99 PRO A O 1
ATOM 760 N N . GLU A 1 100 ? 9.197 -3.679 -21.264 1.00 83.62 100 GLU A N 1
ATOM 761 C CA . GLU A 1 100 ? 8.532 -4.965 -21.056 1.00 83.62 100 GLU A CA 1
ATOM 762 C C . GLU A 1 100 ? 7.789 -4.983 -19.719 1.00 83.62 100 GLU A C 1
ATOM 764 O O . GLU A 1 100 ? 6.617 -5.359 -19.662 1.00 83.62 100 GLU A O 1
ATOM 769 N N . GLY A 1 101 ? 8.415 -4.476 -18.656 1.00 81.44 101 GLY A N 1
ATOM 770 C CA . GLY A 1 101 ? 7.756 -4.299 -17.371 1.00 81.44 101 GLY A CA 1
ATOM 771 C C . GLY A 1 101 ? 6.544 -3.370 -17.456 1.00 81.44 101 GLY A C 1
ATOM 772 O O . GLY A 1 101 ? 5.486 -3.678 -16.901 1.00 81.44 101 GLY A O 1
ATOM 773 N N . TYR A 1 102 ? 6.646 -2.281 -18.228 1.00 82.94 102 TYR A N 1
ATOM 774 C CA . TYR A 1 102 ? 5.509 -1.402 -18.516 1.00 82.94 102 TYR A CA 1
ATOM 775 C C . TYR A 1 102 ? 4.355 -2.157 -19.191 1.00 82.94 102 TYR A C 1
ATOM 777 O O . TYR A 1 102 ? 3.207 -2.039 -18.754 1.00 82.94 102 TYR A O 1
ATOM 785 N N . ARG A 1 103 ? 4.654 -2.979 -20.205 1.00 84.69 103 ARG A N 1
ATOM 786 C CA . ARG A 1 103 ? 3.658 -3.796 -20.911 1.00 84.69 103 ARG A CA 1
ATOM 787 C C . ARG A 1 103 ? 2.949 -4.769 -19.969 1.00 84.69 103 ARG A C 1
ATOM 789 O O . ARG A 1 103 ? 1.722 -4.812 -19.959 1.00 84.69 103 ARG A O 1
ATOM 796 N N . VAL A 1 104 ? 3.698 -5.481 -19.124 1.00 82.31 104 VAL A N 1
ATOM 797 C CA . VAL A 1 104 ? 3.140 -6.412 -18.126 1.00 82.31 104 VAL A CA 1
ATOM 798 C C . VAL A 1 104 ? 2.221 -5.691 -17.134 1.00 82.31 104 VAL A C 1
ATOM 800 O O . VAL A 1 104 ? 1.133 -6.183 -16.821 1.00 82.31 104 VAL A O 1
ATOM 803 N N . ILE A 1 105 ? 2.623 -4.516 -16.637 1.00 80.62 105 ILE A N 1
ATOM 804 C CA . ILE A 1 105 ? 1.786 -3.708 -15.737 1.00 80.62 105 ILE A CA 1
ATOM 805 C C . ILE A 1 105 ? 0.505 -3.269 -16.455 1.00 80.62 105 ILE A C 1
ATOM 807 O O . ILE A 1 105 ? -0.585 -3.393 -15.894 1.00 80.62 105 ILE A O 1
ATOM 811 N N . GLN A 1 106 ? 0.619 -2.793 -17.695 1.00 81.44 106 GLN A N 1
ATOM 812 C CA . GLN A 1 106 ? -0.521 -2.352 -18.491 1.00 81.44 106 GLN A CA 1
ATOM 813 C C . GLN A 1 106 ? -1.504 -3.501 -18.760 1.00 81.44 106 GLN A C 1
ATOM 815 O O . GLN A 1 106 ? -2.709 -3.315 -18.604 1.00 81.44 106 GLN A O 1
ATOM 820 N N . GLU A 1 107 ? -1.015 -4.700 -19.085 1.00 83.62 107 GLU A N 1
ATOM 821 C CA . GLU A 1 107 ? -1.839 -5.902 -19.258 1.00 83.62 107 GLU A CA 1
ATOM 822 C C . GLU A 1 107 ? -2.595 -6.262 -17.969 1.00 83.62 107 GLU A C 1
ATOM 824 O O . GLU A 1 107 ? -3.806 -6.480 -18.015 1.00 83.62 107 GLU A O 1
ATOM 829 N N . LYS A 1 108 ? -1.927 -6.236 -16.805 1.00 76.44 108 LYS A N 1
ATOM 830 C CA . LYS A 1 108 ? -2.567 -6.496 -15.500 1.00 76.44 108 LYS A CA 1
ATOM 831 C C . LYS A 1 108 ? -3.628 -5.454 -15.144 1.00 76.44 108 LYS A C 1
ATOM 833 O O . LYS A 1 108 ? -4.683 -5.808 -14.621 1.00 76.44 108 LYS A O 1
ATOM 838 N N . ILE A 1 109 ? -3.360 -4.174 -15.409 1.00 76.38 109 ILE A N 1
ATOM 839 C CA . ILE A 1 109 ? -4.325 -3.084 -15.200 1.00 76.38 109 ILE A CA 1
ATOM 840 C C . ILE A 1 109 ? -5.536 -3.280 -16.117 1.00 76.38 109 ILE A C 1
ATOM 842 O O . ILE A 1 109 ? -6.673 -3.210 -15.654 1.00 76.38 109 ILE A O 1
ATOM 846 N N . ASN A 1 110 ? -5.304 -3.581 -17.394 1.00 79.25 110 ASN A N 1
ATOM 847 C CA . ASN A 1 110 ? -6.362 -3.841 -18.366 1.00 79.25 110 ASN A CA 1
ATOM 848 C C . ASN A 1 110 ? -7.230 -5.031 -17.962 1.00 79.25 110 ASN A C 1
ATOM 850 O O . ASN A 1 110 ? -8.454 -4.927 -17.958 1.00 79.25 110 ASN A O 1
ATOM 854 N N . GLU A 1 111 ? -6.609 -6.135 -17.556 1.00 76.88 111 GLU A N 1
ATOM 855 C CA . GLU A 1 111 ? -7.320 -7.308 -17.064 1.00 76.88 111 GLU A CA 1
ATOM 856 C C . GLU A 1 111 ? -8.152 -7.011 -15.816 1.00 76.88 111 GLU A C 1
ATOM 858 O O . GLU A 1 111 ? -9.303 -7.435 -15.741 1.00 76.88 111 GLU A O 1
ATOM 863 N N . LYS A 1 112 ? -7.599 -6.272 -14.850 1.00 71.12 112 LYS A N 1
ATOM 864 C CA . LYS A 1 112 ? -8.275 -6.027 -13.574 1.00 71.12 112 LYS A CA 1
ATOM 865 C C . LYS A 1 112 ? -9.373 -4.965 -13.651 1.00 71.12 112 LYS A C 1
ATOM 867 O O . LYS A 1 112 ? -10.367 -5.089 -12.942 1.00 71.12 112 LYS A O 1
ATOM 872 N N . TYR A 1 113 ? -9.192 -3.918 -14.456 1.00 69.88 113 TYR A N 1
ATOM 873 C CA . TYR A 1 113 ? -10.057 -2.729 -14.424 1.00 69.88 113 TYR A CA 1
ATOM 874 C C . TYR A 1 113 ? -10.855 -2.487 -15.705 1.00 69.88 113 TYR A C 1
ATOM 876 O O . TYR A 1 113 ? -11.839 -1.754 -15.661 1.00 69.88 113 TYR A O 1
ATOM 884 N N . PHE A 1 114 ? -10.450 -3.071 -16.836 1.00 73.88 114 PHE A N 1
ATOM 885 C CA . PHE A 1 114 ? -11.025 -2.741 -18.143 1.00 73.88 114 PHE A CA 1
ATOM 886 C C . PHE A 1 114 ? -11.618 -3.942 -18.892 1.00 73.88 114 PHE A C 1
ATOM 888 O O . PHE A 1 114 ? -12.365 -3.732 -19.848 1.00 73.88 114 PHE A O 1
ATOM 895 N N . LYS A 1 115 ? -11.378 -5.190 -18.457 1.00 71.00 115 LYS A N 1
ATOM 896 C CA . LYS A 1 115 ? -12.172 -6.336 -18.926 1.00 71.00 115 LYS A CA 1
ATOM 897 C C . LYS A 1 115 ? -13.587 -6.224 -18.358 1.00 71.00 115 LYS A C 1
ATOM 899 O O . LYS A 1 115 ? -13.830 -6.481 -17.182 1.00 71.00 115 LYS A O 1
ATOM 904 N N . THR A 1 116 ? -14.527 -5.837 -19.210 1.00 55.69 116 THR A N 1
ATOM 905 C CA . THR A 1 116 ? -15.958 -5.993 -18.945 1.00 55.69 116 THR A CA 1
ATOM 906 C C . THR A 1 116 ? -16.250 -7.495 -18.922 1.00 55.69 116 THR A C 1
ATOM 908 O O . THR A 1 116 ? -15.848 -8.200 -19.845 1.00 55.69 116 THR A O 1
ATOM 911 N N . LYS A 1 117 ? -16.868 -8.006 -17.847 1.00 54.06 117 LYS A N 1
ATOM 912 C CA . LYS A 1 117 ? -17.390 -9.383 -17.829 1.00 54.06 117 LYS A CA 1
ATOM 913 C C . LYS A 1 117 ? -18.424 -9.481 -18.960 1.00 54.06 117 LYS A C 1
ATOM 915 O O . LYS A 1 117 ? -19.429 -8.776 -18.889 1.00 54.06 117 LYS A O 1
ATOM 920 N N . GLU A 1 118 ? -18.127 -10.261 -19.999 1.00 42.84 118 GLU A N 1
ATOM 921 C CA . GLU A 1 118 ? -19.125 -10.696 -20.991 1.00 42.84 118 GLU A CA 1
ATOM 922 C C . GLU A 1 118 ? -20.169 -11.614 -20.346 1.00 42.84 118 GLU A C 1
ATOM 924 O O . GLU A 1 118 ? -19.791 -12.397 -19.438 1.00 42.84 118 GLU A O 1
#

pLDDT: mean 75.15, std 18.36, range [33.84, 95.5]

Secondary structure (DSSP, 8-state):
------------------SSPPPGGGT-STT--TT--HHHHHHHSTT-EEES-TTS-EEEEEEEETTEEEEEEEEETTEEEEEEEEEPPTT--SSS--HHHHHHHHHHHIIIII----

Radius of gyration: 22.91 Å; Cα contacts (8 Å, |Δi|>4): 135; chains: 1; bounding box: 82×38×38 Å

Foldseek 3Di:
DDDDDDDPPPPPPPPCPPDDDDQVVCQHPDPDGWFAFPVVVCVVQPDWDKDDDQQAKIWTKAADDPQFRIKIFIDHNRTGDDMDTHGHDPPDDPDDDDPPVVVVVVVVCCVRPPPDDD

Nearest PDB structures (foldseek):
  7jhh-assembly1_A  TM=2.873E-01  e=1.614E+00  Homo sapiens
  5t5t-assembly1_A  TM=3.157E-01  e=6.544E+00  Rattus norvegicus

=== Feature glossary ===
Feature key, reading from the visual/contextual features back to the raw sequence:

Rendered structure images. Structure images are PyMOL renders from six orthogonal camera directions. Cartoon representation draws helices as coils and strands as arrows; sticks shows the backbone as bonds; surface shows the solvent-excluded envelope. Rainbow coloring maps sequence position to hue (blue→red, N→C); chain coloring assigns a distinct color per polypeptide.

Contact-map, Ramachandran, and PAE plots. Three diagnostic plots accompany the record. The Cα contact map visualizes the tertiary structure as a 2D adjacency matrix (8 Å cutoff, sequence-local contacts suppressed). The Ramachandran plot shows the distribution of backbone (φ, ψ) torsions, with points in the α and β basins reflecting secondary structure content. The PAE plot shows AlphaFold's inter-residue confidence as a color matrix.

InterPro / GO / CATH / organism. The annotation block draws on four external resources. InterPro: which protein families and domains the sequence belongs to. GO: standardized terms for what the protein does, what process it participates in, and where in the cell it acts. CATH: which structural fold it has in the CATH hierarchy. Organism: the species of origin.

Nearest PDB structures. Structural nearest neighbors (via Foldseek easy-search vs the PDB). Reported per hit: target PDB id, E-value, and alignment TM-score. A TM-score above ~0.5 is the conventional threshold for 'same fold'.

Predicted aligned error. Predicted aligned error is AlphaFold's pairwise confidence. Unlike pLDDT (per-residue), PAE is per-residue-pair and captures whether two parts of the structure are correctly placed relative to each other. Units are ångströms of expected positional error.

Solvent-accessible surface area. SASA measures how much of the protein is reachable by solvent. It is computed by rolling a water-sized probe over the atomic surface and summing the exposed area (Å²). Per-residue SASA distinguishes core (buried, low SASA) from surface (exposed, high SASA) r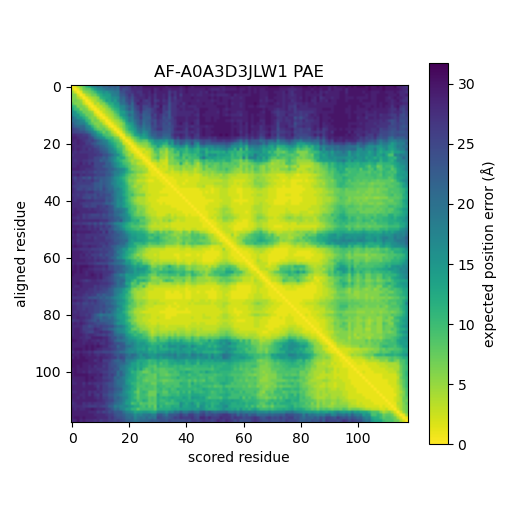esidues; total SASA is a whole-molecule size measure.

B-factor. Crystallographic B-factors measure how much each atom's electron density is smeared out, in Å². They rise in mobile loops and surface residues and fall in the buried interior. In AlphaFold models this column is repurposed to hold pLDDT instead.

pLDDT. For AlphaFold models, the B-factor field carries pLDDT — the model's own estimate of local accuracy on a 0–100 scale. Regions with pLDDT<50 should be treated as essentially unmodeled; they often correspond to intrinsically disordered segments.

Backbone torsions (φ/ψ). φ (phi) and ψ (psi) are the two rotatable backbone dihedrals per residue: φ is the C(i-1)–N–Cα–C torsion, ψ is the N–Cα–C–N(i+1) torsion, both in degrees on (−180°, 180°]. α-helical residues cluster near (−60°, −45°); β-strand residues near (−120°, +130°). A Ramachandran plot is simply a scatter of (φ, ψ) for every residue.

Radius of gyration, Cα contacts, bounding box. Radius of gyration (Rg) is the root-mean-square distance of Cα atoms from their centroid — a single number for overall size and compactness. A globular domain of N residues has Rg ≈ 2.2·N^0.38 Å; an extended or disordered chain has a much larger Rg. The Cα contact count is the number of residue pairs whose Cα atoms are within 8 Å and are more than four positions apart in sequence — a standard proxy for tertiary packing density. The bounding box is the smallest axis-aligned box enclosing all Cα atoms.

Secondary structure (3-state, P-SEA). Three-state secondary structure (P-SEA) collapses the eight DSSP classes into helix (a), strand (b), and coil (c). P-SEA assigns these from Cα geometry alone — distances and angles — without requiring backbone oxygens, so it works on any Cα trace.

Secondary structure (8-state, DSSP). Secondary structure is the local, repeating backbone conformation. DSSP classifies it into eight states by reading the hydrogen-bond network: three helix types (H, G, I), two β type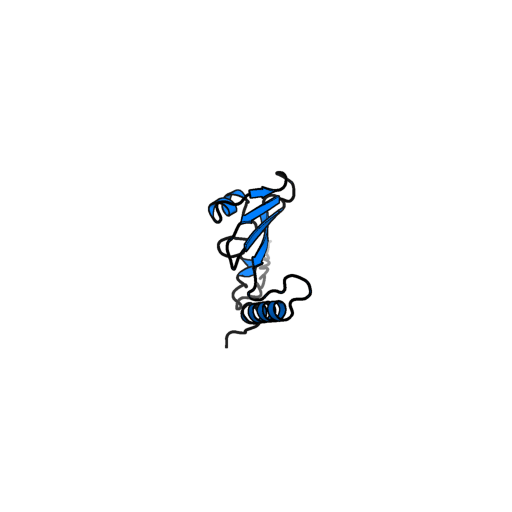s (E, B), two non-regular types (T, S), and unstructured coil (-).

Foldseek 3Di. The Foldseek 3Di string encodes local tertiary geometry as a 20-letter alphabet — one character per residue — derived from the relative positions of nearby Cα atoms. Unlike the amino-acid sequence, 3Di is a direct function of the 3D structure, so two proteins with the same fold have similar 3Di strings even at low sequence identity.

mmCIF coordinates. Structure coordinates are given as an mmCIF _atom_site loop: one row per atom with element, residue name, chain id, sequence number, and x/y/z position in Å. Only the four main-chain atoms per residue are included here; side chains are omitted to keep the record compact.

Sequence. This is the polypeptide sequence — one letter per residue, N-terminus first. Length ranges from a few dozen residues for small domains to over a thousand for large multi-domain proteins.